Protein AF-A0A151UH84-F1 (afdb_monomer_lite)

Sequence (130 aa):
QWLARFNPGPVIYCAFGSECRMVQDQFKELLLGLELTGFPEGFKERSITHCGASSLLEAFVSKCQIVMLPNILDQIFNAMMISSSFKAGVEGEKGEEDGLFTKESVCKAVKAVMDDESEIGREITENHLN

Radius of gyration: 13.98 Å; chains: 1; bounding box: 39×34×35 Å

Organism: Cajanus cajan (NCBI:txid3821)

pLDDT: mean 82.99, std 8.93, range [50.78, 96.12]

Secondary structure (DSSP, 8-state):
--GGGSPS---EEEE-TTT----HHHHHHHHHHHHHT---S----EEEE---HHHHHHHHHTT-EEEE---SHHHHHHHHIIIIIS--EEEPPB-TTT--B-HHHHHHHHHHHH-TT-HHHHHHHHHTT-

InterPro domains:
  IPR002213 UDP-glucuronosyl/UDP-glucosyltransferase [PF00201] (48-118)
  IPR050481 UDP-glycosyltransferase, plant-type [PTHR48049] (48-127)

Foldseek 3Di:
DVVVVDDDFEDEAEDEDPPDDDDPVLVVQLVLLVVVLVRDGDDFYAYEYLQDPVSVVVCLVRLHQYEHLHDDDVSVVSVCCCCPVLLQYHYQDADPPPRGGGSVSSNVRVVLLRDPPRPSVVSNSVSSVD

Structure (mmCIF, N/CA/C/O backbone):
data_AF-A0A151UH84-F1
#
_entry.id   AF-A0A151UH84-F1
#
loop_
_atom_site.group_PDB
_atom_site.id
_atom_site.type_symbol
_atom_site.label_atom_id
_atom_site.label_alt_id
_atom_site.label_comp_id
_atom_site.label_asym_id
_atom_site.label_entity_id
_atom_site.label_seq_id
_atom_site.pdbx_PDB_ins_code
_atom_site.Cartn_x
_atom_site.Cartn_y
_atom_site.Cartn_z
_atom_site.occupancy
_atom_site.B_iso_or_equiv
_atom_site.auth_seq_id
_atom_site.auth_comp_id
_atom_site.auth_asym_id
_atom_site.auth_atom_id
_atom_site.pdbx_PDB_model_num
ATOM 1 N N . GLN A 1 1 ? -20.614 -13.925 -9.098 1.00 62.66 1 GLN A N 1
ATOM 2 C CA . GLN A 1 1 ? -20.661 -14.376 -7.687 1.00 62.66 1 GLN A CA 1
ATOM 3 C C . GLN A 1 1 ? -19.524 -15.371 -7.410 1.00 62.66 1 GLN A C 1
ATOM 5 O O . GLN A 1 1 ? -19.752 -16.575 -7.401 1.00 62.66 1 GLN A O 1
ATOM 10 N N . TRP A 1 2 ? -18.289 -14.875 -7.245 1.00 85.81 2 TRP A N 1
ATOM 11 C CA . TRP A 1 2 ? -17.126 -15.692 -6.844 1.00 85.81 2 TRP A CA 1
ATOM 12 C C . TRP A 1 2 ? -16.759 -15.435 -5.378 1.00 85.81 2 TRP A C 1
ATOM 14 O O . TRP A 1 2 ? -16.747 -16.376 -4.593 1.00 85.81 2 TRP A O 1
ATOM 24 N N . LEU A 1 3 ? -16.617 -14.159 -4.991 1.00 77.38 3 LEU A N 1
ATOM 25 C CA . LEU A 1 3 ? -16.364 -13.740 -3.602 1.00 77.38 3 LEU A CA 1
ATOM 26 C C . LEU A 1 3 ? -17.421 -14.253 -2.612 1.00 77.38 3 LEU A C 1
ATOM 28 O O . LEU A 1 3 ? -17.084 -14.664 -1.512 1.00 77.38 3 LEU A O 1
ATOM 32 N N . ALA A 1 4 ? -18.687 -14.328 -3.033 1.00 83.62 4 ALA A N 1
ATOM 33 C CA . ALA A 1 4 ? -19.797 -14.808 -2.203 1.00 83.62 4 ALA A CA 1
ATOM 34 C C . ALA A 1 4 ? -19.693 -16.290 -1.770 1.00 83.62 4 ALA A C 1
ATOM 36 O O . ALA A 1 4 ? -20.560 -16.771 -1.049 1.00 83.62 4 ALA A O 1
ATOM 37 N N . ARG A 1 5 ? -18.685 -17.036 -2.247 1.00 87.75 5 ARG A N 1
ATOM 38 C CA . ARG A 1 5 ? -18.452 -18.445 -1.884 1.00 87.75 5 ARG A CA 1
ATOM 39 C C . ARG A 1 5 ? -17.570 -18.615 -0.646 1.00 87.75 5 ARG A C 1
ATOM 41 O O . ARG A 1 5 ? -17.447 -19.734 -0.159 1.00 87.75 5 ARG A O 1
ATOM 48 N N . PHE A 1 6 ? -16.932 -17.546 -0.184 1.00 80.50 6 PHE A N 1
ATOM 49 C CA . PHE A 1 6 ? -16.040 -17.571 0.968 1.00 80.50 6 PHE A CA 1
ATOM 50 C C . PHE A 1 6 ? -16.774 -17.077 2.214 1.00 80.50 6 PHE A C 1
ATOM 52 O O . PHE A 1 6 ? 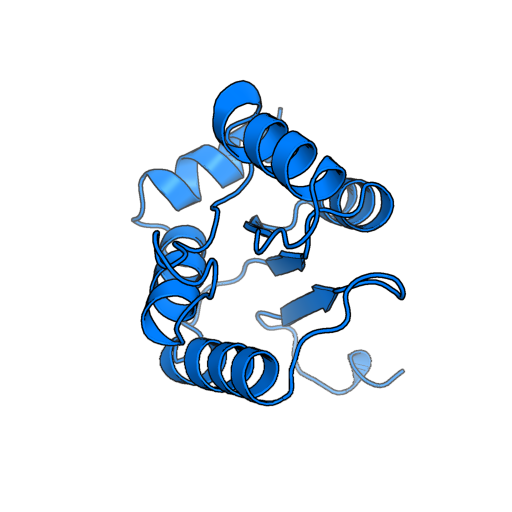-17.691 -16.259 2.121 1.00 80.50 6 PHE A O 1
ATOM 59 N N . ASN A 1 7 ? -16.368 -17.577 3.383 1.00 78.00 7 ASN A N 1
ATOM 60 C CA . ASN A 1 7 ? -16.845 -17.030 4.649 1.00 78.00 7 ASN A CA 1
ATOM 61 C C . ASN A 1 7 ? -16.436 -15.551 4.755 1.00 78.00 7 ASN A C 1
ATOM 63 O O . ASN A 1 7 ? -15.361 -15.196 4.261 1.00 78.00 7 ASN A O 1
ATOM 67 N N . PRO A 1 8 ? -17.246 -14.699 5.410 1.00 73.56 8 PRO A N 1
ATOM 68 C CA . PRO A 1 8 ? -16.834 -13.341 5.735 1.00 73.56 8 PRO A CA 1
ATOM 69 C C . PRO A 1 8 ? -15.467 -13.354 6.427 1.00 73.56 8 PRO A C 1
ATOM 71 O O . PRO A 1 8 ? -15.277 -14.046 7.427 1.00 73.56 8 PRO A O 1
ATOM 74 N N . GLY A 1 9 ? -14.516 -12.616 5.870 1.00 70.12 9 GLY A N 1
ATOM 75 C CA . GLY A 1 9 ? -13.126 -12.585 6.308 1.00 70.12 9 GLY A CA 1
ATOM 76 C C . GLY A 1 9 ? -12.377 -11.440 5.627 1.00 70.12 9 GLY A C 1
ATOM 77 O O . GLY A 1 9 ? -12.947 -10.780 4.753 1.00 70.12 9 GLY A O 1
ATOM 78 N N . PRO A 1 10 ? -11.122 -11.169 6.019 1.00 73.00 10 PRO A N 1
ATOM 79 C CA . PRO A 1 10 ? -10.346 -10.092 5.423 1.00 73.00 10 PRO A CA 1
ATOM 80 C C . PRO A 1 10 ? -10.130 -10.355 3.927 1.00 73.00 10 PRO A C 1
ATOM 82 O O . PRO A 1 10 ? -9.607 -11.396 3.533 1.00 73.00 10 PRO A O 1
ATOM 85 N N . VAL A 1 11 ? -10.521 -9.390 3.095 1.00 78.00 11 VAL A N 1
ATOM 86 C CA . VAL A 1 11 ? -10.276 -9.401 1.650 1.00 78.00 11 VAL A CA 1
ATOM 87 C C . VAL A 1 11 ? -9.297 -8.284 1.321 1.00 78.00 11 VAL A C 1
ATOM 89 O O . VAL A 1 11 ? -9.460 -7.147 1.771 1.00 78.00 11 VAL A O 1
ATOM 92 N N . ILE A 1 12 ? -8.286 -8.615 0.520 1.00 81.69 12 ILE A N 1
ATOM 93 C CA . ILE A 1 12 ? -7.414 -7.627 -0.107 1.00 81.69 12 ILE A CA 1
ATOM 94 C C . ILE A 1 12 ? -7.845 -7.475 -1.561 1.00 81.69 12 ILE A C 1
ATOM 96 O O . ILE A 1 12 ? -7.764 -8.416 -2.352 1.00 81.69 12 ILE A O 1
ATOM 100 N N . TYR A 1 13 ? -8.317 -6.283 -1.901 1.00 84.19 13 TYR A N 1
ATOM 101 C CA . TYR A 1 13 ? -8.596 -5.881 -3.267 1.00 84.19 13 TYR A CA 1
ATOM 102 C C . TYR A 1 13 ? -7.339 -5.262 -3.880 1.00 84.19 13 TYR A C 1
ATOM 104 O O . TYR A 1 13 ? -6.786 -4.316 -3.330 1.00 84.19 13 TYR A O 1
ATOM 112 N N . CYS A 1 14 ? -6.887 -5.788 -5.017 1.00 84.56 14 CYS A N 1
ATOM 113 C CA . CYS A 1 14 ? -5.712 -5.290 -5.731 1.00 84.56 14 CYS A CA 1
ATOM 114 C C . CYS A 1 14 ? -6.133 -4.716 -7.088 1.00 84.56 14 CYS A C 1
ATOM 116 O O . CYS A 1 14 ? -6.598 -5.467 -7.947 1.00 84.56 14 CYS A O 1
ATOM 118 N N . ALA A 1 15 ? -5.933 -3.414 -7.306 1.00 83.25 15 ALA A N 1
ATOM 119 C CA . ALA A 1 15 ? -6.306 -2.738 -8.549 1.00 83.25 15 ALA A CA 1
ATOM 120 C C . ALA A 1 15 ? -5.165 -1.873 -9.102 1.00 83.25 15 ALA A C 1
ATOM 122 O O . ALA A 1 15 ? -4.825 -0.814 -8.574 1.00 83.25 15 ALA A O 1
ATOM 123 N N . PHE A 1 16 ? -4.601 -2.305 -10.231 1.00 81.50 16 PHE A N 1
ATOM 124 C CA . PHE A 1 16 ? -3.488 -1.622 -10.905 1.00 81.50 16 PHE A CA 1
ATOM 125 C C . PHE A 1 16 ? -3.902 -0.898 -12.200 1.00 81.50 16 PHE A C 1
ATOM 127 O O . PHE A 1 16 ? -3.075 -0.289 -12.865 1.00 81.50 16 PHE A O 1
ATOM 134 N N . GLY A 1 17 ? -5.199 -0.887 -12.529 1.00 79.50 17 GLY A N 1
ATOM 135 C CA . GLY A 1 17 ? -5.714 -0.202 -13.717 1.00 79.50 17 GLY A CA 1
ATOM 136 C C . GLY A 1 17 ? -5.178 -0.782 -15.033 1.00 79.50 17 GLY A C 1
ATOM 137 O O . GLY A 1 17 ? -4.441 -1.765 -15.056 1.00 79.50 17 GLY A O 1
ATOM 138 N N . SER A 1 18 ? -5.572 -0.186 -16.158 1.00 76.81 18 SER A N 1
ATOM 139 C CA . SER A 1 18 ? -5.097 -0.588 -17.492 1.00 76.81 18 SER A CA 1
ATOM 140 C C . SER A 1 18 ? -3.770 0.063 -17.892 1.00 76.81 18 SER A C 1
ATOM 142 O O . SER A 1 18 ? -3.113 -0.402 -18.822 1.00 76.81 18 SER A O 1
ATOM 144 N N . GLU A 1 19 ? -3.393 1.151 -17.219 1.00 69.00 19 GLU A N 1
ATOM 145 C CA . GLU A 1 19 ? -2.239 1.988 -17.569 1.00 69.00 19 GLU A CA 1
ATOM 146 C C . GLU A 1 19 ? -0.958 1.555 -16.844 1.00 69.00 19 GLU A C 1
ATOM 148 O O . GLU A 1 19 ? 0.144 1.760 -17.355 1.00 69.00 19 GLU A O 1
ATOM 153 N N . CYS A 1 20 ? -1.073 0.883 -15.693 1.00 67.31 20 CYS A N 1
ATOM 154 C CA . CYS A 1 20 ? 0.083 0.330 -15.000 1.00 67.31 20 CYS A CA 1
ATOM 155 C C . CYS A 1 20 ? 0.471 -1.024 -15.604 1.00 67.31 20 CYS A C 1
ATOM 157 O O . CYS A 1 20 ? -0.113 -2.065 -15.296 1.00 67.31 20 CYS A O 1
ATOM 159 N N . ARG A 1 21 ? 1.517 -1.040 -16.434 1.00 68.19 21 ARG A N 1
ATOM 160 C CA . ARG A 1 21 ? 2.186 -2.290 -16.814 1.00 68.19 21 ARG A CA 1
ATOM 161 C C . ARG A 1 21 ? 3.198 -2.674 -15.747 1.00 68.19 21 ARG A C 1
ATOM 163 O O . ARG A 1 21 ? 4.341 -2.230 -15.776 1.00 68.19 21 ARG A O 1
ATOM 170 N N . MET A 1 22 ? 2.767 -3.517 -14.817 1.00 77.31 22 MET A N 1
ATOM 171 C CA . MET A 1 22 ? 3.678 -4.158 -13.877 1.00 77.31 22 MET A CA 1
ATOM 172 C C . MET A 1 22 ? 4.536 -5.182 -14.634 1.00 77.31 22 MET A C 1
ATOM 174 O O . MET A 1 22 ? 4.003 -6.066 -15.309 1.00 77.31 22 MET A O 1
ATOM 178 N N . VAL A 1 23 ? 5.862 -5.056 -14.554 1.00 82.31 23 VAL A N 1
ATOM 179 C CA . VAL A 1 23 ? 6.773 -6.084 -15.082 1.00 82.31 23 VAL A CA 1
ATOM 180 C C . VAL A 1 23 ? 6.611 -7.377 -14.273 1.00 82.31 23 VAL A C 1
ATOM 182 O O . VAL A 1 23 ? 6.256 -7.321 -13.095 1.00 82.31 23 VAL A O 1
ATOM 185 N N . GLN A 1 24 ? 6.841 -8.544 -14.890 1.00 84.25 24 GLN A N 1
ATOM 186 C CA . GLN A 1 24 ? 6.564 -9.847 -14.255 1.00 84.25 24 GLN A CA 1
ATOM 187 C C . GLN A 1 24 ? 7.231 -9.997 -12.882 1.00 84.25 24 GLN A C 1
ATOM 189 O O . GLN A 1 24 ? 6.609 -10.521 -11.959 1.00 84.25 24 GLN A O 1
ATOM 194 N N . ASP A 1 25 ? 8.450 -9.481 -12.732 1.00 88.88 25 ASP A N 1
ATOM 195 C CA . ASP A 1 25 ? 9.182 -9.536 -11.468 1.00 88.88 25 ASP A CA 1
ATOM 196 C C . ASP A 1 25 ? 8.498 -8.711 -10.371 1.00 88.88 25 ASP A C 1
ATOM 198 O O . ASP A 1 25 ? 8.340 -9.192 -9.256 1.00 88.88 25 ASP A O 1
ATOM 202 N N . GLN A 1 26 ? 7.972 -7.526 -10.686 1.00 90.25 26 GLN A N 1
ATOM 203 C CA . GLN A 1 26 ? 7.217 -6.713 -9.724 1.00 90.25 26 GLN A CA 1
ATOM 204 C C . GLN A 1 26 ? 5.884 -7.355 -9.339 1.00 90.25 26 GLN A C 1
ATOM 206 O O . GLN A 1 26 ? 5.492 -7.328 -8.175 1.00 90.25 26 GLN A O 1
ATOM 211 N N . PHE A 1 27 ? 5.205 -8.007 -10.286 1.00 90.50 27 PHE A N 1
ATOM 212 C CA . PHE A 1 27 ? 4.008 -8.776 -9.951 1.00 90.50 27 PHE A CA 1
ATOM 213 C C . PHE A 1 27 ? 4.334 -9.936 -8.999 1.00 90.50 27 PHE A C 1
ATOM 215 O O . PHE A 1 27 ? 3.588 -10.200 -8.056 1.00 90.50 27 PHE A O 1
ATOM 222 N N . LYS A 1 28 ? 5.475 -10.601 -9.200 1.00 93.56 28 LYS A N 1
ATOM 223 C CA . LYS A 1 28 ? 5.950 -11.662 -8.311 1.00 93.56 28 LYS A CA 1
ATOM 224 C C . LYS A 1 28 ? 6.288 -11.133 -6.916 1.00 93.56 28 LYS A C 1
ATOM 226 O O . LYS A 1 28 ? 5.875 -11.749 -5.938 1.00 93.56 28 LYS A O 1
ATOM 231 N N . GLU A 1 29 ? 6.981 -10.001 -6.815 1.00 94.75 29 GLU A N 1
ATOM 232 C CA . GLU A 1 29 ? 7.277 -9.354 -5.530 1.00 94.75 29 GLU A CA 1
ATOM 233 C C . GLU A 1 29 ? 5.995 -8.967 -4.781 1.00 94.75 29 GLU A C 1
ATOM 235 O O . GLU A 1 29 ? 5.895 -9.197 -3.578 1.00 94.75 29 GLU A O 1
ATOM 240 N N . LEU A 1 30 ? 4.968 -8.479 -5.488 1.00 91.38 30 LEU A N 1
ATOM 241 C CA . LEU A 1 30 ? 3.660 -8.189 -4.896 1.00 91.38 30 LEU A CA 1
ATOM 242 C C . LEU A 1 30 ? 3.020 -9.452 -4.303 1.00 91.38 30 LEU A C 1
ATOM 244 O O . LEU A 1 30 ? 2.589 -9.440 -3.151 1.00 91.38 30 LEU A O 1
ATOM 248 N N . LEU A 1 31 ? 2.966 -10.542 -5.074 1.00 91.75 31 LEU A N 1
ATOM 249 C CA . LEU A 1 31 ? 2.369 -11.801 -4.618 1.00 91.75 31 LEU A CA 1
ATOM 250 C C . LEU A 1 31 ? 3.122 -12.398 -3.426 1.00 91.75 31 LEU A C 1
ATOM 252 O O . LEU A 1 31 ? 2.496 -12.799 -2.448 1.00 91.75 31 LEU A O 1
ATOM 256 N N . LEU A 1 32 ? 4.455 -12.416 -3.487 1.00 94.38 32 LEU A N 1
ATOM 257 C CA . LEU A 1 32 ? 5.286 -12.889 -2.383 1.00 94.38 32 LEU A CA 1
ATOM 258 C C . LEU A 1 32 ? 5.122 -12.001 -1.149 1.00 94.38 32 LEU A C 1
ATOM 260 O O . LEU A 1 32 ? 5.061 -12.508 -0.035 1.00 94.38 32 LEU A O 1
ATOM 264 N N . GLY A 1 33 ? 5.021 -10.684 -1.328 1.00 92.88 33 GLY A N 1
ATOM 265 C CA . GLY A 1 33 ? 4.811 -9.753 -0.227 1.00 92.88 33 GLY A CA 1
ATOM 266 C C . GLY A 1 33 ? 3.483 -10.000 0.473 1.00 92.88 33 GLY A C 1
ATOM 267 O O . GLY A 1 33 ? 3.444 -10.066 1.697 1.00 92.88 33 GLY A O 1
ATOM 268 N N . LEU A 1 34 ? 2.419 -10.229 -0.301 1.00 89.94 34 LEU A N 1
ATOM 269 C CA . LEU A 1 34 ? 1.112 -10.630 0.214 1.00 89.94 34 LEU A CA 1
ATOM 270 C C . LEU A 1 34 ? 1.174 -11.958 0.975 1.00 89.94 34 LEU A C 1
ATOM 272 O O . LEU A 1 34 ? 0.668 -12.037 2.090 1.00 89.94 34 LEU A O 1
ATOM 276 N N . GLU A 1 35 ? 1.830 -12.979 0.427 1.00 90.12 35 GLU A N 1
ATOM 277 C CA . GLU A 1 35 ? 1.999 -14.276 1.095 1.00 90.12 35 GLU A CA 1
ATOM 278 C C . GLU A 1 35 ? 2.756 -14.143 2.429 1.00 90.12 35 GLU A C 1
ATOM 280 O O . GLU A 1 35 ? 2.331 -14.686 3.450 1.00 90.12 35 GLU A O 1
ATOM 285 N N . LEU A 1 36 ? 3.821 -13.334 2.460 1.00 91.25 36 LEU A N 1
ATOM 286 C CA . LEU A 1 36 ? 4.617 -13.055 3.662 1.00 91.25 36 LEU A CA 1
ATOM 287 C C . LEU A 1 36 ? 3.845 -12.314 4.761 1.00 91.25 36 LEU A C 1
ATOM 289 O O . LEU A 1 36 ? 4.290 -12.289 5.916 1.00 91.25 36 LEU A O 1
ATOM 293 N N . THR A 1 37 ? 2.707 -11.694 4.437 1.00 86.56 37 THR A N 1
ATOM 294 C CA . THR A 1 37 ? 1.881 -11.039 5.459 1.00 86.56 37 THR A CA 1
ATOM 295 C C . THR A 1 37 ? 1.256 -12.049 6.410 1.00 86.56 37 THR A C 1
ATOM 297 O O . THR A 1 37 ? 0.985 -11.699 7.557 1.00 86.56 37 THR A O 1
ATOM 300 N N . GLY A 1 38 ? 1.051 -13.291 5.953 1.00 80.50 38 GLY A N 1
ATOM 301 C CA . GLY A 1 38 ? 0.380 -14.346 6.710 1.00 80.50 38 GLY A CA 1
ATOM 302 C C . GLY A 1 38 ? -1.103 -14.078 6.985 1.00 80.50 38 GLY A C 1
ATOM 303 O O . GLY A 1 38 ? -1.727 -14.910 7.629 1.00 80.50 38 GLY A O 1
ATOM 304 N N . PHE A 1 39 ? -1.646 -12.949 6.502 1.00 70.12 39 PHE A N 1
ATOM 305 C CA . PHE A 1 39 ? -3.018 -12.469 6.692 1.00 70.12 39 PHE A CA 1
ATOM 306 C C . PHE A 1 39 ? -3.531 -12.618 8.143 1.00 70.12 39 PHE A C 1
ATOM 308 O O . PHE A 1 39 ? -4.247 -13.574 8.435 1.00 70.12 39 PHE A O 1
ATOM 315 N N . PRO A 1 40 ? -3.191 -11.694 9.066 1.00 59.12 40 PRO A N 1
ATOM 316 C CA . PRO A 1 40 ? -3.644 -11.760 10.454 1.00 59.12 40 PRO A CA 1
ATOM 317 C C . PRO A 1 40 ? -5.170 -11.866 10.592 1.00 59.12 40 PRO A C 1
ATOM 319 O O . PRO A 1 40 ? -5.936 -11.258 9.837 1.00 59.12 40 PRO A O 1
ATOM 322 N N . GLU A 1 41 ? -5.599 -12.623 11.603 1.00 54.75 41 GLU A N 1
ATOM 323 C CA . GLU A 1 41 ? -6.994 -12.717 12.025 1.00 54.75 41 GLU A CA 1
ATOM 324 C C . GLU A 1 41 ? -7.420 -11.375 12.643 1.00 54.75 41 GLU A C 1
ATOM 326 O O . GLU A 1 41 ? -7.051 -11.040 13.763 1.00 54.75 41 GLU A O 1
ATOM 331 N N . GLY A 1 42 ? -8.148 -10.564 11.876 1.00 57.44 42 GLY A N 1
ATOM 332 C CA . GLY A 1 42 ? -8.529 -9.210 12.280 1.00 57.44 42 GLY A CA 1
ATOM 333 C C . GLY A 1 42 ? -9.171 -8.458 11.117 1.00 57.44 42 GLY A C 1
ATOM 334 O O . GLY A 1 42 ? -8.590 -8.298 10.037 1.00 57.44 42 GLY A O 1
ATOM 335 N N . PHE A 1 43 ? -10.430 -8.075 11.297 1.00 52.97 43 PHE A N 1
ATOM 336 C CA . PHE A 1 43 ? -11.337 -7.693 10.219 1.00 52.97 43 PHE A CA 1
ATOM 337 C C . PHE A 1 43 ? -11.131 -6.234 9.780 1.00 52.97 43 PHE A C 1
ATOM 339 O O . PHE A 1 43 ? -11.611 -5.336 10.461 1.00 52.97 43 PHE A O 1
ATOM 346 N N . LYS A 1 44 ? -10.493 -5.997 8.621 1.00 64.06 44 LYS A N 1
ATOM 347 C CA . LYS A 1 44 ? -10.612 -4.750 7.828 1.00 64.06 44 LYS A CA 1
ATOM 348 C C . LYS A 1 44 ? -10.466 -5.055 6.331 1.00 64.06 44 LYS A C 1
ATOM 350 O O . LYS A 1 44 ? -9.584 -5.818 5.933 1.00 64.06 44 LYS A O 1
ATOM 355 N N . GLU A 1 45 ? -11.331 -4.482 5.501 1.00 68.88 45 GLU A N 1
ATOM 356 C CA . GLU A 1 45 ? -11.185 -4.535 4.042 1.00 68.88 45 GLU A CA 1
ATOM 357 C C . GLU A 1 45 ? -10.016 -3.647 3.606 1.00 68.88 45 GLU A C 1
ATOM 359 O O . GLU A 1 45 ? -9.774 -2.580 4.183 1.00 68.88 45 GLU A O 1
ATOM 364 N N . ARG A 1 46 ? -9.240 -4.118 2.626 1.00 75.06 46 ARG A N 1
ATOM 365 C CA . ARG A 1 46 ? -7.982 -3.481 2.221 1.00 75.06 46 ARG A CA 1
ATOM 366 C C . ARG A 1 46 ? -7.939 -3.285 0.724 1.00 75.06 46 ARG A C 1
ATOM 368 O O . ARG A 1 46 ? -8.340 -4.167 -0.032 1.00 75.06 46 ARG A O 1
ATOM 375 N N . SER A 1 47 ? -7.406 -2.143 0.317 1.00 81.44 47 SER A N 1
ATOM 376 C CA . SER A 1 47 ? -7.180 -1.806 -1.081 1.00 81.44 47 SER A CA 1
ATOM 377 C C . SER A 1 47 ? -5.689 -1.606 -1.310 1.00 81.44 47 SER A C 1
ATOM 379 O O . SER A 1 47 ? -5.090 -0.705 -0.729 1.00 81.44 47 SER A O 1
ATOM 381 N N . ILE A 1 48 ? -5.088 -2.451 -2.145 1.00 86.94 48 ILE A N 1
ATOM 382 C CA . ILE A 1 48 ? -3.758 -2.223 -2.706 1.00 86.94 48 ILE A CA 1
ATOM 383 C C . ILE A 1 48 ? -3.954 -1.622 -4.090 1.00 86.94 48 ILE A C 1
ATOM 385 O O . ILE A 1 48 ? -4.528 -2.246 -4.987 1.00 86.94 48 ILE A O 1
ATOM 389 N N . THR A 1 49 ? -3.484 -0.396 -4.264 1.00 84.75 49 THR A N 1
ATOM 390 C CA . THR A 1 49 ? -3.729 0.383 -5.473 1.00 84.75 49 THR A CA 1
ATOM 391 C C . THR A 1 49 ? -2.461 1.052 -5.971 1.00 84.75 49 THR A C 1
ATOM 393 O O . THR A 1 49 ? -1.567 1.412 -5.211 1.00 84.75 49 THR A O 1
ATOM 396 N N . HIS A 1 50 ? -2.419 1.273 -7.276 1.00 83.19 50 HIS A N 1
ATOM 397 C CA . HIS A 1 50 ? -1.449 2.149 -7.921 1.00 83.19 50 HIS A CA 1
ATOM 398 C C . HIS A 1 50 ? -1.778 3.640 -7.758 1.00 83.19 50 HIS A C 1
ATOM 400 O O . HIS A 1 50 ? -1.161 4.457 -8.420 1.00 83.19 50 HIS A O 1
ATOM 406 N N . CYS A 1 51 ? -2.780 4.012 -6.958 1.00 83.94 51 CYS A N 1
ATOM 407 C CA . CYS A 1 51 ? -3.235 5.397 -6.774 1.00 83.94 51 CYS A CA 1
ATOM 408 C C . CYS A 1 51 ? -3.930 6.028 -7.990 1.00 83.94 51 CYS A C 1
ATOM 410 O O . CYS A 1 51 ? -3.914 7.249 -8.155 1.00 83.94 51 CYS A O 1
ATOM 412 N N . GLY A 1 52 ? -4.588 5.225 -8.827 1.00 82.69 52 GLY A N 1
ATOM 413 C CA . GLY A 1 52 ? -5.529 5.750 -9.816 1.00 82.69 52 GLY A CA 1
ATOM 414 C C . GLY A 1 52 ? -6.721 6.416 -9.128 1.00 82.69 52 GLY A C 1
ATOM 415 O O . GLY A 1 52 ? -7.254 5.881 -8.153 1.0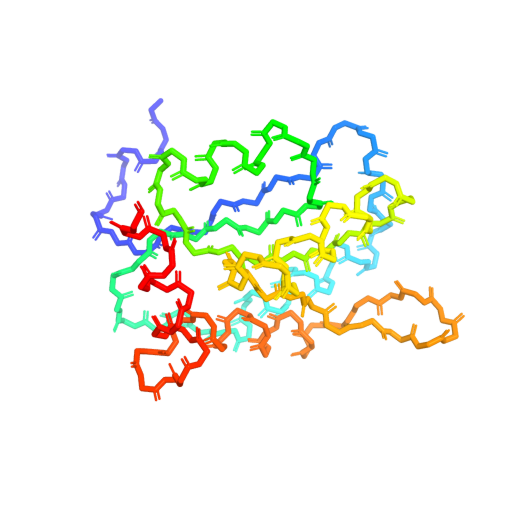0 82.69 52 GLY A O 1
ATOM 416 N N . ALA A 1 53 ? -7.162 7.568 -9.639 1.00 83.25 53 ALA A N 1
ATOM 417 C CA . ALA A 1 53 ? -8.203 8.382 -9.003 1.00 83.25 53 ALA A CA 1
ATOM 418 C C . ALA A 1 53 ? -9.507 7.604 -8.738 1.00 83.25 53 ALA A C 1
ATOM 420 O O . ALA A 1 53 ? -10.090 7.726 -7.661 1.00 83.25 53 ALA A O 1
ATOM 421 N N . SER A 1 54 ? -9.938 6.752 -9.678 1.00 85.25 54 SER A N 1
ATOM 422 C CA . SER A 1 54 ? -11.124 5.901 -9.502 1.00 85.25 54 SER A CA 1
ATOM 423 C C . SER A 1 54 ? -10.950 4.894 -8.366 1.00 85.25 54 SER A C 1
ATOM 425 O O . SER A 1 54 ? -11.824 4.779 -7.515 1.00 85.25 54 SER A O 1
ATOM 427 N N . SER A 1 55 ? -9.805 4.211 -8.307 1.00 85.44 55 SER A N 1
ATOM 428 C CA . SER A 1 55 ? -9.522 3.231 -7.254 1.00 85.44 55 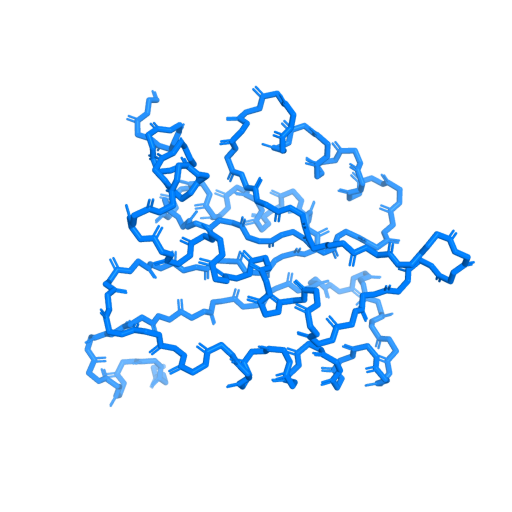SER A CA 1
ATOM 429 C C . SER A 1 55 ? -9.394 3.877 -5.875 1.00 85.44 55 SER A C 1
ATOM 431 O O . SER A 1 55 ? -9.796 3.273 -4.886 1.00 85.44 55 SER A O 1
ATOM 433 N N . LEU A 1 56 ? -8.862 5.102 -5.797 1.00 85.50 56 LEU A N 1
ATOM 434 C CA . LEU A 1 56 ? -8.842 5.869 -4.551 1.00 85.50 56 LEU A CA 1
ATOM 435 C C . LEU A 1 56 ? -10.258 6.235 -4.105 1.00 85.50 56 LEU A C 1
ATOM 437 O O . LEU A 1 56 ? -10.607 5.985 -2.957 1.00 85.50 56 LEU A O 1
ATOM 441 N N . LEU A 1 57 ? -11.095 6.754 -5.009 1.00 84.50 57 LEU A N 1
ATOM 442 C CA . LEU A 1 57 ? -12.487 7.080 -4.694 1.00 84.50 57 LEU A CA 1
ATOM 443 C C . LEU A 1 57 ? -13.263 5.850 -4.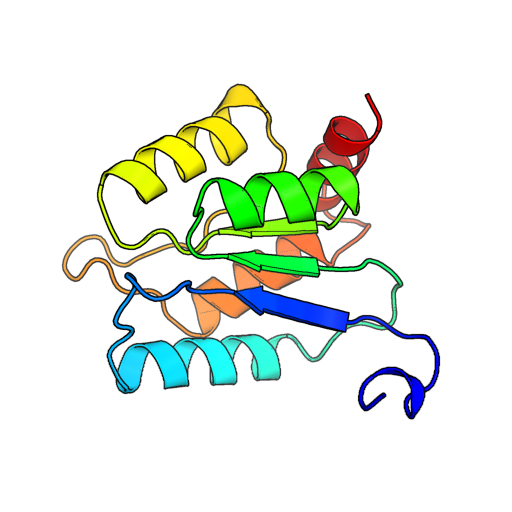195 1.00 84.50 57 LEU A C 1
ATOM 445 O O . LEU A 1 57 ? -13.958 5.932 -3.186 1.00 84.50 57 LEU A O 1
ATOM 449 N N . GLU A 1 58 ? -13.118 4.707 -4.866 1.00 83.81 58 GLU A N 1
ATOM 450 C CA . GLU A 1 58 ? -13.726 3.439 -4.442 1.00 83.81 58 GLU A CA 1
ATOM 451 C C . GLU A 1 58 ? -13.248 3.008 -3.051 1.00 83.81 58 GLU A C 1
ATOM 453 O O . GLU A 1 58 ? -14.062 2.591 -2.220 1.00 83.81 58 GLU A O 1
ATOM 458 N N . ALA A 1 59 ? -11.945 3.135 -2.782 1.00 84.56 59 ALA A N 1
ATOM 459 C CA . ALA A 1 59 ? -11.366 2.795 -1.490 1.00 84.56 59 ALA A CA 1
ATOM 460 C C . ALA A 1 59 ? -11.916 3.685 -0.364 1.00 84.56 59 ALA A C 1
ATOM 462 O O . ALA A 1 59 ? -12.302 3.158 0.678 1.00 84.56 59 ALA A O 1
ATOM 463 N N . PHE A 1 60 ? -12.049 4.996 -0.596 1.00 81.88 60 PHE A N 1
ATOM 464 C CA . PHE A 1 60 ? -12.648 5.923 0.371 1.00 81.88 60 PHE A CA 1
ATOM 465 C C . PHE A 1 60 ? -14.118 5.620 0.642 1.00 81.88 60 PHE A C 1
ATOM 467 O O . PHE A 1 60 ? -14.526 5.528 1.799 1.00 81.88 60 PHE A O 1
ATOM 474 N N . VAL A 1 61 ? -14.921 5.432 -0.411 1.00 83.25 61 VAL A N 1
ATOM 475 C CA . VAL A 1 61 ? -16.356 5.127 -0.273 1.00 83.25 61 VAL A CA 1
ATOM 476 C C . VAL A 1 61 ? -16.570 3.823 0.497 1.00 83.25 61 VAL A C 1
ATOM 478 O O . VAL A 1 61 ? -17.496 3.726 1.302 1.00 83.25 61 VAL A O 1
ATOM 481 N N . SER A 1 62 ? -15.690 2.844 0.288 1.00 79.94 62 SER A N 1
ATOM 482 C CA . SER A 1 62 ? -15.741 1.542 0.962 1.00 79.94 62 SER A CA 1
ATOM 483 C C . SER A 1 62 ? -15.062 1.546 2.337 1.00 79.94 62 SER A C 1
ATOM 485 O O . SER A 1 62 ? -15.106 0.540 3.037 1.00 79.94 62 SER A O 1
ATOM 487 N N . LYS A 1 63 ? -14.449 2.669 2.748 1.00 80.38 63 LYS A N 1
ATOM 488 C CA . LYS A 1 63 ? -13.661 2.804 3.988 1.00 80.38 63 LYS A CA 1
ATOM 489 C C . LYS A 1 63 ? -12.552 1.752 4.107 1.00 80.38 63 LYS A C 1
ATOM 491 O O . LYS A 1 63 ? -12.223 1.289 5.202 1.00 80.38 63 LYS A O 1
ATOM 496 N N . CYS A 1 64 ? -11.991 1.362 2.966 1.00 82.19 64 CYS A N 1
ATOM 497 C CA . CYS A 1 64 ? -10.897 0.410 2.901 1.00 82.19 64 CYS A CA 1
ATOM 498 C C . CYS A 1 64 ? -9.626 1.053 3.430 1.00 82.19 64 CYS A C 1
ATOM 500 O O . CYS A 1 64 ? -9.312 2.197 3.117 1.00 82.19 64 CYS A O 1
ATOM 502 N N . GLN A 1 65 ? -8.833 0.274 4.150 1.00 84.38 65 GLN A N 1
ATOM 503 C CA . GLN A 1 65 ? -7.482 0.698 4.456 1.00 84.38 65 GLN A CA 1
ATOM 504 C C . GLN A 1 65 ? -6.604 0.617 3.195 1.00 84.38 65 GLN A C 1
ATOM 506 O O . GLN A 1 65 ? -6.638 -0.393 2.483 1.00 84.38 65 GLN A O 1
ATOM 511 N N . ILE A 1 66 ? -5.840 1.673 2.901 1.00 88.38 66 ILE A N 1
ATOM 512 C CA . ILE A 1 66 ? -5.202 1.858 1.589 1.00 88.38 66 ILE A CA 1
ATOM 513 C C . ILE A 1 66 ? -3.691 1.627 1.672 1.00 88.38 66 ILE A C 1
ATOM 515 O O . ILE A 1 66 ? -2.985 2.303 2.420 1.00 88.38 66 ILE A O 1
ATOM 519 N N . VAL A 1 67 ? -3.190 0.704 0.851 1.00 91.12 67 VAL A N 1
ATOM 520 C CA . VAL A 1 67 ? -1.764 0.545 0.548 1.00 91.12 67 VAL A CA 1
ATOM 521 C C . VAL A 1 67 ? -1.518 1.002 -0.885 1.00 91.12 67 VAL A C 1
ATOM 523 O O . VAL A 1 67 ? -2.227 0.620 -1.817 1.00 91.12 67 VAL A O 1
ATOM 526 N N . MET A 1 68 ? -0.504 1.834 -1.058 1.00 91.44 68 MET A N 1
ATOM 527 C CA . MET A 1 68 ? -0.225 2.559 -2.287 1.00 91.44 68 MET A CA 1
ATOM 528 C C . MET A 1 68 ? 1.099 2.102 -2.885 1.00 91.44 68 MET A C 1
ATOM 530 O O . MET A 1 68 ? 2.124 2.100 -2.212 1.00 91.44 68 MET A O 1
ATOM 534 N N . LEU A 1 69 ? 1.078 1.723 -4.160 1.00 90.56 69 LEU A N 1
ATOM 535 C CA . LEU A 1 69 ? 2.260 1.354 -4.941 1.00 90.56 69 LEU A CA 1
ATOM 536 C C . LEU A 1 69 ? 2.245 2.153 -6.260 1.00 90.56 69 LEU A C 1
ATOM 538 O O . LEU A 1 69 ? 2.010 1.572 -7.325 1.00 90.56 69 LEU A O 1
ATOM 542 N N . PRO A 1 70 ? 2.414 3.491 -6.207 1.00 86.00 70 PRO A N 1
ATOM 543 C CA . PRO A 1 70 ? 2.301 4.360 -7.379 1.00 86.00 70 PRO A CA 1
ATOM 544 C C . PRO A 1 70 ? 3.437 4.095 -8.369 1.00 86.00 70 PRO A C 1
ATOM 546 O O . PRO A 1 70 ? 4.577 3.889 -7.960 1.00 86.00 70 PRO A O 1
ATOM 549 N N . ASN A 1 71 ? 3.165 4.104 -9.673 1.00 78.75 71 ASN A N 1
ATOM 550 C CA . ASN A 1 71 ? 4.169 3.769 -10.691 1.00 78.75 71 ASN A CA 1
ATOM 551 C C . ASN A 1 71 ? 4.476 4.909 -11.672 1.00 78.75 71 ASN A C 1
ATOM 553 O O . ASN A 1 71 ? 5.604 5.024 -12.139 1.00 78.75 71 ASN A O 1
ATOM 557 N N . ILE A 1 72 ? 3.493 5.751 -11.989 1.00 77.81 72 ILE A N 1
ATOM 558 C CA . ILE A 1 72 ? 3.654 6.896 -12.902 1.00 77.81 72 ILE A CA 1
ATOM 559 C C . ILE A 1 72 ? 3.401 8.228 -12.183 1.00 77.81 72 ILE A C 1
ATOM 561 O O . ILE A 1 72 ? 2.909 8.263 -11.060 1.00 77.81 72 ILE A O 1
ATOM 565 N N . LEU A 1 73 ? 3.793 9.341 -12.808 1.00 75.69 73 LEU A N 1
ATOM 566 C CA . LEU A 1 73 ? 3.889 10.656 -12.158 1.00 75.69 73 LEU A CA 1
ATOM 567 C C . LEU A 1 73 ? 2.596 11.134 -11.477 1.00 75.69 73 LEU A C 1
ATOM 569 O O . LEU A 1 73 ? 2.641 11.579 -10.335 1.00 75.69 73 LEU A O 1
ATOM 573 N N . ASP A 1 74 ? 1.447 11.042 -12.141 1.00 79.75 74 ASP A N 1
ATOM 574 C CA . ASP A 1 74 ? 0.145 11.442 -11.586 1.00 79.75 74 ASP A CA 1
ATOM 575 C C . ASP A 1 74 ? -0.256 10.591 -10.370 1.00 79.75 74 ASP A C 1
ATOM 577 O O . ASP A 1 74 ? -0.764 11.108 -9.375 1.00 79.75 74 ASP A O 1
ATOM 581 N N . GLN A 1 75 ? 0.061 9.298 -10.403 1.00 84.50 75 GLN A N 1
ATOM 582 C CA . GLN A 1 75 ? -0.142 8.380 -9.286 1.00 84.50 75 GLN A CA 1
ATOM 583 C C . GLN A 1 75 ? 0.725 8.736 -8.079 1.00 84.50 75 GLN A C 1
ATOM 585 O O . GLN A 1 75 ? 0.263 8.615 -6.948 1.00 84.50 75 GLN A O 1
ATOM 590 N N . ILE A 1 76 ? 1.958 9.197 -8.306 1.00 83.81 76 ILE A N 1
ATOM 591 C CA . ILE A 1 76 ? 2.861 9.645 -7.237 1.00 83.81 76 ILE A CA 1
ATOM 592 C C . ILE A 1 76 ? 2.287 10.893 -6.557 1.00 83.81 76 ILE A C 1
ATOM 594 O O . ILE A 1 76 ? 2.267 10.968 -5.332 1.00 83.81 76 ILE A O 1
ATOM 598 N N . PHE A 1 77 ? 1.746 11.848 -7.321 1.00 85.69 77 PHE A N 1
ATOM 599 C CA . PHE A 1 77 ? 1.067 13.009 -6.734 1.00 85.69 77 PHE A CA 1
ATOM 600 C C . PHE A 1 77 ? -0.158 12.611 -5.910 1.00 85.69 77 PHE A C 1
ATOM 602 O O . PHE A 1 77 ? -0.346 13.127 -4.806 1.00 85.69 77 PHE A O 1
ATOM 609 N N . ASN A 1 78 ? -0.957 11.666 -6.409 1.00 87.31 78 ASN A N 1
ATOM 610 C CA . ASN A 1 78 ? -2.077 11.125 -5.649 1.00 87.31 78 ASN A CA 1
ATOM 611 C C . ASN A 1 78 ? -1.588 10.436 -4.367 1.00 87.31 78 ASN A C 1
ATOM 613 O O . ASN A 1 78 ? -2.115 10.713 -3.296 1.00 87.31 78 ASN A O 1
ATOM 617 N N . ALA A 1 79 ? -0.549 9.602 -4.445 1.00 86.50 79 ALA A N 1
ATOM 618 C CA . ALA A 1 79 ? 0.030 8.932 -3.283 1.00 86.50 79 ALA A CA 1
ATOM 619 C C . ALA A 1 79 ? 0.509 9.935 -2.228 1.00 86.50 79 ALA A C 1
ATOM 621 O O . ALA A 1 79 ? 0.144 9.799 -1.064 1.00 86.50 79 ALA A O 1
ATOM 622 N N . MET A 1 80 ? 1.228 10.986 -2.638 1.00 86.88 80 MET A N 1
ATOM 623 C CA . MET A 1 80 ? 1.662 12.062 -1.742 1.00 86.88 80 MET A CA 1
ATOM 624 C C . MET A 1 80 ? 0.482 12.769 -1.071 1.00 86.88 80 MET A C 1
ATOM 626 O O . MET A 1 80 ? 0.520 13.026 0.130 1.00 86.88 80 MET A O 1
ATOM 630 N N . MET A 1 81 ? -0.584 13.071 -1.816 1.00 86.81 81 MET A N 1
ATOM 631 C CA . MET A 1 81 ? -1.777 13.701 -1.248 1.00 86.81 81 MET A CA 1
ATOM 632 C C . MET A 1 81 ? -2.429 12.801 -0.187 1.00 86.81 81 MET A C 1
ATOM 634 O O . MET A 1 81 ? -2.777 13.264 0.900 1.00 86.81 81 MET A O 1
ATOM 638 N N . ILE A 1 82 ? -2.549 11.504 -0.470 1.00 88.75 82 ILE A N 1
ATOM 639 C CA . ILE A 1 82 ? -3.177 10.530 0.428 1.00 88.75 82 ILE A CA 1
ATOM 640 C C . ILE A 1 82 ? -2.315 10.248 1.662 1.00 88.75 82 ILE A C 1
ATOM 642 O O . ILE A 1 82 ? -2.849 10.206 2.769 1.00 88.75 82 ILE A O 1
ATOM 646 N N . SER A 1 83 ? -1.001 10.083 1.499 1.00 88.12 83 SER A N 1
ATOM 647 C CA . SER A 1 83 ? -0.084 9.770 2.600 1.00 88.12 83 SER A CA 1
ATOM 648 C C . SER A 1 83 ? 0.213 10.989 3.470 1.00 88.12 83 SER A C 1
ATOM 650 O O . SER A 1 83 ? 0.219 10.887 4.692 1.00 88.12 83 SER A O 1
ATOM 652 N N . SER A 1 84 ? 0.429 12.156 2.856 1.00 85.50 84 SER A N 1
ATOM 653 C CA . SER A 1 84 ? 0.950 13.336 3.555 1.00 85.50 84 SER A CA 1
ATOM 654 C C . SER A 1 84 ? -0.144 14.305 3.989 1.00 85.50 84 SER A C 1
ATOM 656 O O . SER A 1 84 ? -0.066 14.858 5.083 1.00 85.50 84 SER A O 1
ATOM 658 N N . SER A 1 85 ? -1.153 14.547 3.141 1.00 85.62 85 SER A N 1
ATOM 659 C CA . SER A 1 85 ? -2.225 15.510 3.445 1.00 85.62 85 SER A CA 1
ATOM 660 C C . SER A 1 85 ? -3.399 14.863 4.170 1.00 85.62 85 SER A C 1
ATOM 662 O O . SER A 1 85 ? -3.847 15.392 5.182 1.00 85.62 85 SER A O 1
ATOM 664 N N . PHE A 1 86 ? -3.887 13.725 3.669 1.00 85.00 86 PHE A N 1
ATOM 665 C CA . PHE A 1 86 ? -5.028 13.029 4.273 1.00 85.00 86 PHE A CA 1
ATOM 666 C C . PHE A 1 86 ? -4.631 12.003 5.328 1.00 85.00 86 PHE A C 1
ATOM 668 O O . PHE A 1 86 ? -5.474 11.629 6.137 1.00 85.00 86 PHE A O 1
ATOM 675 N N . LYS A 1 87 ? -3.372 11.541 5.309 1.00 89.12 87 LYS A N 1
ATOM 676 C CA . LYS A 1 87 ? -2.875 10.465 6.174 1.00 89.12 87 LYS A CA 1
ATOM 677 C C . LYS A 1 87 ? -3.838 9.274 6.207 1.00 89.12 87 LYS A C 1
ATOM 679 O O . LYS A 1 87 ? -4.212 8.756 7.257 1.00 89.12 87 LYS A O 1
ATOM 684 N N . ALA A 1 88 ? -4.287 8.900 5.014 1.00 88.81 88 ALA A N 1
ATOM 685 C CA . ALA A 1 88 ? -5.330 7.912 4.777 1.00 88.81 88 ALA A CA 1
ATOM 686 C C . ALA A 1 88 ? -4.789 6.696 4.003 1.00 88.81 88 ALA A C 1
ATOM 688 O O . ALA A 1 88 ? -5.542 5.914 3.437 1.00 88.81 88 ALA A O 1
ATOM 689 N N . GLY A 1 89 ? -3.472 6.511 3.956 1.00 89.31 89 GLY A N 1
ATOM 690 C CA . GLY A 1 89 ? -2.867 5.347 3.323 1.00 89.31 89 GLY A CA 1
ATOM 691 C C . GLY A 1 89 ? -1.369 5.265 3.568 1.00 89.31 89 GLY A C 1
ATOM 692 O O . GLY A 1 89 ? -0.728 6.271 3.871 1.00 89.31 89 GLY A O 1
ATOM 693 N N . VAL A 1 90 ? -0.815 4.066 3.395 1.00 91.56 90 VAL A N 1
ATOM 694 C CA . VAL A 1 90 ? 0.630 3.808 3.472 1.00 91.56 90 VAL A CA 1
ATOM 695 C C . VAL A 1 90 ? 1.172 3.542 2.081 1.00 91.56 90 VAL A C 1
ATOM 697 O O . VAL A 1 90 ? 0.617 2.740 1.334 1.00 91.56 90 VAL A O 1
ATOM 700 N N . GLU A 1 91 ? 2.278 4.189 1.740 1.00 91.56 91 GLU A N 1
ATOM 701 C CA . GLU A 1 91 ? 3.030 3.873 0.532 1.00 91.56 91 GLU A CA 1
ATOM 702 C C . GLU A 1 91 ? 4.014 2.728 0.795 1.00 91.56 91 GLU A C 1
ATOM 704 O O . GLU A 1 91 ? 4.691 2.696 1.823 1.00 91.56 91 GLU A O 1
ATOM 709 N N . GLY A 1 92 ? 4.084 1.770 -0.129 1.00 90.88 92 GLY A N 1
ATOM 710 C CA . GLY A 1 92 ? 5.148 0.773 -0.126 1.00 90.88 92 GLY A CA 1
ATOM 711 C C . GLY A 1 92 ? 6.474 1.416 -0.513 1.00 90.88 92 GLY A C 1
ATOM 712 O O . GLY A 1 92 ? 6.579 2.045 -1.562 1.00 90.88 92 GLY A O 1
ATOM 713 N N . GLU A 1 93 ? 7.491 1.227 0.323 1.00 90.94 93 GLU A N 1
ATOM 714 C CA . GLU A 1 93 ? 8.852 1.697 0.070 1.00 90.94 93 GLU A CA 1
ATOM 715 C C . GLU A 1 93 ? 9.389 1.141 -1.260 1.00 90.94 93 GLU A C 1
ATOM 717 O O . GLU A 1 93 ? 9.237 -0.047 -1.570 1.00 90.94 93 GLU A O 1
ATOM 722 N N . LYS A 1 94 ? 10.039 2.004 -2.037 1.00 89.75 94 LYS A N 1
ATOM 723 C CA . LYS A 1 94 ? 10.668 1.666 -3.316 1.00 89.75 94 LYS A CA 1
ATOM 724 C C . LYS A 1 94 ? 12.165 1.935 -3.251 1.00 89.75 94 LYS A C 1
ATOM 726 O O . LYS A 1 94 ? 12.590 2.846 -2.543 1.00 89.75 94 LYS A O 1
ATOM 731 N N . GLY A 1 95 ? 12.951 1.153 -3.986 1.00 87.62 95 GLY A N 1
ATOM 732 C CA . GLY A 1 95 ? 14.384 1.381 -4.133 1.00 87.62 95 GLY A CA 1
ATOM 733 C C . GLY A 1 95 ? 14.664 2.737 -4.781 1.00 87.62 95 GLY A C 1
ATOM 734 O O . GLY A 1 95 ? 14.007 3.116 -5.749 1.00 87.62 95 GLY A O 1
ATOM 735 N N . GLU A 1 96 ? 15.637 3.479 -4.249 1.00 85.00 96 GLU A N 1
ATOM 736 C CA . GLU A 1 96 ? 15.976 4.824 -4.742 1.00 85.00 96 GLU A CA 1
ATOM 737 C C . GLU A 1 96 ? 16.542 4.803 -6.172 1.00 85.00 96 GLU A C 1
ATOM 739 O O . GLU A 1 96 ? 16.327 5.741 -6.937 1.00 85.00 96 GLU A O 1
ATOM 744 N N . GLU A 1 97 ? 17.253 3.732 -6.538 1.00 83.75 97 GLU A N 1
ATOM 745 C CA . GLU A 1 97 ? 17.921 3.611 -7.839 1.00 83.75 97 GLU A CA 1
ATOM 746 C C . GLU A 1 97 ? 17.012 3.040 -8.936 1.00 83.75 97 GLU A C 1
ATOM 748 O O . GLU A 1 97 ? 17.061 3.499 -10.078 1.00 83.75 97 GLU A O 1
ATOM 753 N N . ASP A 1 98 ? 16.192 2.037 -8.613 1.00 86.19 98 ASP A N 1
ATOM 754 C CA . ASP A 1 98 ? 15.382 1.295 -9.586 1.00 86.19 98 ASP A CA 1
ATOM 755 C C . ASP A 1 98 ? 13.886 1.661 -9.555 1.00 86.19 98 ASP A C 1
ATOM 757 O O . ASP A 1 98 ? 13.159 1.361 -10.505 1.00 86.19 98 ASP A O 1
ATOM 761 N N . GLY A 1 99 ? 13.416 2.336 -8.498 1.00 86.81 99 GLY A N 1
ATOM 762 C CA . GLY A 1 99 ? 12.011 2.700 -8.304 1.00 86.81 99 GLY A CA 1
ATOM 763 C C . GLY A 1 99 ? 11.084 1.504 -8.059 1.00 86.81 99 GLY A C 1
ATOM 764 O O . GLY A 1 99 ? 9.856 1.636 -8.187 1.00 86.81 99 GLY A O 1
ATOM 765 N N . LEU A 1 100 ? 11.651 0.339 -7.732 1.00 89.38 100 LEU A N 1
ATOM 766 C CA . LEU A 1 100 ? 10.938 -0.926 -7.592 1.00 89.38 100 LEU A CA 1
ATOM 767 C C . LEU A 1 100 ? 10.629 -1.222 -6.126 1.00 89.38 100 LEU A C 1
ATOM 769 O O . LEU A 1 100 ? 11.402 -0.891 -5.230 1.00 89.38 100 LEU A O 1
ATOM 773 N N . PHE A 1 101 ? 9.496 -1.871 -5.868 1.00 92.25 101 PHE A N 1
ATOM 774 C CA . PHE A 1 101 ? 9.184 -2.381 -4.532 1.00 92.25 101 PHE A CA 1
ATOM 775 C C . PHE A 1 101 ? 9.658 -3.831 -4.387 1.00 92.25 101 PHE A C 1
ATOM 777 O O . PHE A 1 101 ? 9.715 -4.587 -5.360 1.00 92.25 101 PHE A O 1
ATOM 784 N N . THR A 1 102 ? 9.945 -4.236 -3.152 1.00 94.56 102 THR A N 1
ATOM 785 C CA . THR A 1 102 ? 10.247 -5.629 -2.795 1.00 94.56 102 THR A CA 1
ATOM 786 C C . THR A 1 102 ? 9.074 -6.271 -2.061 1.00 94.56 102 THR A C 1
ATOM 788 O O . THR A 1 102 ? 8.217 -5.585 -1.495 1.00 94.56 102 THR A O 1
ATOM 791 N N . LYS A 1 103 ? 9.045 -7.602 -2.006 1.00 95.06 103 LYS A N 1
ATOM 792 C CA . LYS A 1 103 ? 8.092 -8.357 -1.186 1.00 95.06 103 LYS A CA 1
ATOM 793 C C . LYS A 1 103 ? 8.155 -7.960 0.291 1.00 95.06 103 LYS A C 1
ATOM 795 O O . LYS A 1 103 ? 7.118 -7.914 0.948 1.00 95.06 103 LYS A O 1
ATOM 800 N N . GLU A 1 104 ? 9.336 -7.635 0.821 1.00 96.12 104 GLU A N 1
ATOM 801 C CA . GLU A 1 104 ? 9.494 -7.161 2.199 1.00 96.12 104 GLU A CA 1
ATOM 802 C C . GLU A 1 104 ? 8.824 -5.799 2.395 1.00 96.12 104 GLU A C 1
ATOM 804 O O . GLU A 1 104 ? 8.110 -5.615 3.381 1.00 96.12 104 GLU A O 1
ATOM 809 N N . SER A 1 105 ? 8.999 -4.880 1.441 1.00 95.00 105 SER A N 1
ATOM 810 C CA . SER A 1 105 ? 8.346 -3.567 1.449 1.00 95.00 105 SER A CA 1
ATOM 811 C C . SER A 1 105 ? 6.820 -3.695 1.402 1.00 95.00 105 SER A C 1
ATOM 813 O O . SER A 1 105 ? 6.121 -3.134 2.247 1.00 95.00 105 SER A O 1
ATOM 815 N N . VAL A 1 106 ? 6.294 -4.518 0.487 1.00 92.75 106 VAL A N 1
ATOM 816 C CA . VAL A 1 106 ? 4.852 -4.797 0.391 1.00 92.75 106 VAL A CA 1
ATOM 817 C C . VAL A 1 106 ? 4.329 -5.402 1.693 1.00 92.75 106 VAL A C 1
ATOM 819 O O . VAL A 1 106 ? 3.323 -4.938 2.227 1.00 92.75 106 VAL A O 1
ATOM 822 N N . CYS A 1 107 ? 5.021 -6.404 2.242 1.00 92.00 107 CYS A N 1
ATOM 823 C CA . CYS A 1 107 ? 4.635 -7.045 3.497 1.00 92.00 107 CYS A CA 1
ATOM 824 C C . CYS A 1 107 ? 4.612 -6.046 4.659 1.00 92.00 107 CYS A C 1
ATOM 826 O O . CYS A 1 107 ? 3.657 -6.029 5.435 1.00 92.00 107 CYS A O 1
ATOM 828 N N . LYS A 1 108 ? 5.628 -5.184 4.759 1.00 91.94 108 LYS A N 1
ATOM 829 C CA . LYS A 1 108 ? 5.717 -4.136 5.780 1.00 91.94 108 LYS A CA 1
ATOM 830 C C . LYS A 1 108 ? 4.566 -3.140 5.660 1.00 91.94 10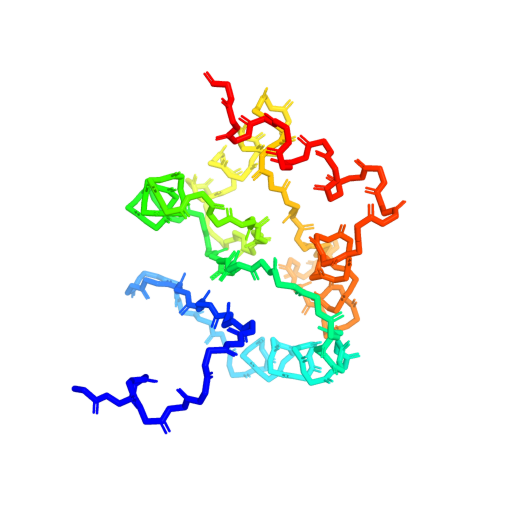8 LYS A C 1
ATOM 832 O O . LYS A 1 108 ? 3.902 -2.883 6.660 1.00 91.94 108 LYS A O 1
ATOM 837 N N . ALA A 1 109 ? 4.308 -2.620 4.460 1.00 91.50 109 ALA A N 1
ATOM 838 C CA . ALA A 1 109 ? 3.240 -1.652 4.218 1.00 91.50 109 ALA A CA 1
ATOM 839 C C . ALA A 1 109 ? 1.865 -2.244 4.537 1.00 91.50 109 ALA A C 1
ATOM 841 O O . ALA A 1 109 ? 1.070 -1.632 5.247 1.00 91.50 109 ALA A O 1
ATOM 842 N N . VAL A 1 110 ? 1.612 -3.476 4.089 1.00 88.75 110 VAL A N 1
ATOM 843 C CA . VAL A 1 110 ? 0.381 -4.191 4.421 1.00 88.75 110 VAL A CA 1
ATOM 844 C C . VAL A 1 110 ? 0.282 -4.387 5.933 1.00 88.75 110 VAL A C 1
ATOM 846 O O . VAL A 1 110 ? -0.713 -3.975 6.515 1.00 88.75 110 VAL A O 1
ATOM 849 N N . LYS A 1 111 ? 1.311 -4.911 6.609 1.00 87.19 111 LYS A N 1
ATOM 850 C CA . LYS A 1 111 ? 1.284 -5.115 8.068 1.00 87.19 111 LYS A CA 1
ATOM 851 C C . LYS A 1 111 ? 1.056 -3.830 8.861 1.00 87.19 111 LYS A C 1
ATOM 853 O O . LYS A 1 111 ? 0.258 -3.858 9.788 1.00 87.19 111 LYS A O 1
ATOM 858 N N . ALA A 1 112 ? 1.680 -2.718 8.477 1.00 87.75 112 ALA A N 1
ATOM 859 C CA . ALA A 1 112 ? 1.485 -1.424 9.135 1.00 87.75 112 ALA A CA 1
ATOM 860 C C . ALA A 1 112 ? 0.016 -0.973 9.114 1.00 87.75 112 ALA A C 1
ATOM 862 O O . ALA A 1 112 ? -0.465 -0.349 10.051 1.00 87.75 112 ALA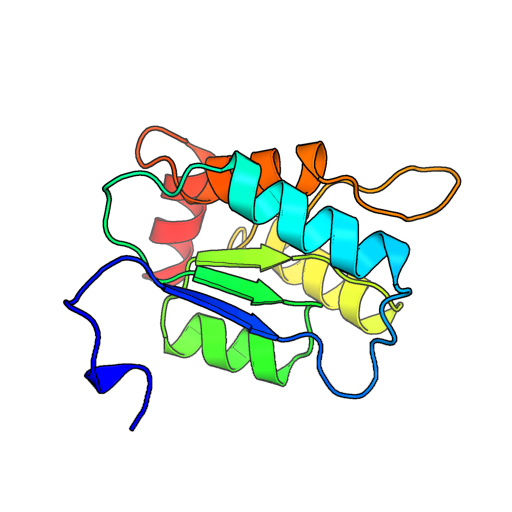 A O 1
ATOM 863 N N . VAL A 1 113 ? -0.696 -1.332 8.049 1.00 82.88 113 VAL A N 1
ATOM 864 C CA . VAL A 1 113 ? -2.116 -1.042 7.862 1.00 82.88 113 VAL A CA 1
ATOM 865 C C . VAL A 1 113 ? -3.020 -2.130 8.471 1.00 82.88 113 VAL A C 1
ATOM 867 O O . VAL A 1 113 ? -4.197 -1.899 8.750 1.00 82.88 113 VAL A O 1
ATOM 870 N N . MET A 1 114 ? -2.500 -3.348 8.651 1.00 77.19 114 MET A N 1
ATOM 871 C CA . MET A 1 114 ? -3.234 -4.488 9.209 1.00 77.19 114 MET A CA 1
ATOM 872 C C . MET A 1 114 ? -3.240 -4.537 10.733 1.00 77.19 114 MET A C 1
ATOM 874 O O . MET A 1 114 ? -4.159 -5.132 11.288 1.00 77.19 114 MET A O 1
ATOM 878 N N . ASP A 1 115 ? -2.209 -3.997 11.369 1.00 78.31 115 ASP A N 1
ATOM 879 C CA . ASP A 1 115 ? -1.995 -4.093 12.805 1.00 78.31 115 ASP A CA 1
ATOM 880 C C . ASP A 1 115 ? -2.807 -3.019 13.543 1.00 78.31 115 ASP A C 1
ATOM 882 O O . ASP A 1 115 ? -2.542 -1.825 13.412 1.00 78.31 115 ASP A O 1
ATOM 886 N N . ASP A 1 116 ? -3.812 -3.443 14.312 1.00 72.06 116 ASP A N 1
ATOM 887 C CA . ASP A 1 116 ? -4.652 -2.541 15.110 1.00 72.06 116 ASP A CA 1
ATOM 888 C C . ASP A 1 116 ? -3.884 -1.898 16.280 1.00 72.06 116 ASP A C 1
ATOM 890 O O . ASP A 1 116 ? -4.301 -0.856 16.791 1.00 72.06 116 ASP A O 1
ATOM 894 N N . GLU A 1 117 ? -2.736 -2.468 16.660 1.00 78.75 117 GLU A N 1
ATOM 895 C CA . GLU A 1 117 ? -1.805 -1.866 17.617 1.00 78.75 117 GLU A CA 1
ATOM 896 C C . GLU A 1 117 ? -0.833 -0.885 16.937 1.00 78.75 117 GLU A C 1
ATOM 898 O O . GLU A 1 117 ? -0.114 -0.148 17.615 1.00 78.75 117 GLU A O 1
ATOM 903 N N . SER A 1 118 ? -0.823 -0.822 15.599 1.00 82.69 118 SER A N 1
ATOM 904 C CA . SER A 1 118 ? -0.038 0.169 14.871 1.00 82.69 118 SER A CA 1
ATOM 905 C C . SER A 1 118 ? -0.678 1.546 14.975 1.00 82.69 118 SER A C 1
ATOM 907 O O . SER A 1 118 ? -1.828 1.759 14.585 1.00 82.69 118 SER A O 1
ATOM 909 N N . GLU A 1 119 ? 0.113 2.521 15.421 1.00 85.94 119 GLU A N 1
ATOM 910 C CA . GLU A 1 119 ? -0.254 3.939 15.383 1.00 85.94 119 GLU A CA 1
ATOM 911 C C . GLU A 1 119 ? -0.687 4.368 13.971 1.00 85.94 119 GLU A C 1
ATOM 913 O O . GLU A 1 119 ? -1.689 5.063 13.819 1.00 85.94 119 GLU A O 1
ATOM 918 N N . ILE A 1 120 ? -0.002 3.866 12.937 1.00 86.12 120 ILE A N 1
ATOM 919 C CA . ILE A 1 120 ? -0.294 4.162 11.529 1.00 86.12 120 ILE A CA 1
ATOM 920 C C . ILE A 1 120 ? -1.660 3.593 11.124 1.00 86.12 120 ILE A C 1
ATOM 922 O O . ILE A 1 120 ? -2.486 4.305 10.553 1.00 86.12 120 ILE A O 1
ATOM 926 N N . GLY A 1 121 ? -1.923 2.320 11.434 1.00 82.94 121 GLY A N 1
ATOM 927 C CA . GLY A 1 121 ? -3.204 1.676 11.128 1.00 82.94 121 GLY A CA 1
ATOM 928 C C . GLY A 1 121 ? -4.385 2.360 11.825 1.00 82.94 121 GLY A C 1
ATOM 929 O O . GLY A 1 121 ? -5.464 2.511 11.240 1.00 82.94 121 GLY A O 1
ATOM 930 N N . ARG A 1 122 ? -4.180 2.839 13.058 1.00 84.75 122 ARG A N 1
ATOM 931 C CA . ARG A 1 122 ? -5.177 3.617 13.803 1.00 84.75 122 ARG A CA 1
ATOM 932 C C . ARG A 1 122 ? -5.413 4.995 13.194 1.00 84.75 122 ARG A C 1
ATOM 934 O O . ARG A 1 122 ? -6.568 5.320 12.934 1.00 84.75 122 ARG A O 1
ATOM 941 N N . GLU A 1 123 ? -4.354 5.749 12.899 1.00 87.88 123 GLU A N 1
ATOM 942 C CA . GLU A 1 123 ? -4.449 7.080 12.282 1.00 87.88 123 GLU A CA 1
ATOM 943 C C . GLU A 1 123 ? -5.203 7.013 10.943 1.00 87.88 123 GLU A C 1
ATOM 945 O O . GLU A 1 123 ? -6.158 7.759 10.721 1.00 87.88 123 GLU A O 1
ATOM 950 N N . ILE A 1 124 ? -4.863 6.048 10.084 1.00 86.31 124 ILE A N 1
ATOM 951 C CA . ILE A 1 124 ? -5.542 5.856 8.793 1.00 86.31 124 ILE A CA 1
ATOM 952 C C . ILE A 1 124 ? -7.011 5.481 8.985 1.00 86.31 124 ILE A C 1
ATOM 954 O O . ILE A 1 124 ? -7.870 5.939 8.229 1.00 86.31 124 ILE A O 1
ATOM 958 N N . THR A 1 125 ? -7.329 4.646 9.977 1.00 81.19 125 THR A N 1
ATOM 959 C CA . THR A 1 125 ? -8.721 4.294 10.296 1.00 81.19 125 THR A CA 1
ATOM 960 C C . THR A 1 125 ? -9.515 5.516 10.755 1.00 81.19 125 THR A C 1
ATOM 962 O O . THR A 1 125 ? -10.627 5.724 10.278 1.00 81.19 125 THR A O 1
ATOM 965 N N . GLU A 1 126 ? -8.955 6.338 11.642 1.00 84.62 126 GLU A N 1
ATOM 966 C CA . GLU A 1 126 ? -9.605 7.548 12.154 1.00 84.62 126 GLU A CA 1
ATOM 967 C C . GLU A 1 126 ? -9.848 8.579 11.041 1.00 84.62 126 GLU A C 1
ATOM 969 O O . GLU A 1 126 ? -10.945 9.128 10.937 1.00 84.62 126 GLU A O 1
ATOM 974 N N . ASN A 1 127 ? -8.881 8.773 10.142 1.00 84.75 127 ASN A N 1
ATOM 975 C CA . ASN A 1 127 ? -8.997 9.737 9.044 1.00 84.75 127 ASN A CA 1
ATOM 976 C C . ASN A 1 127 ? -10.014 9.337 7.963 1.00 84.75 127 ASN A C 1
ATOM 978 O O . ASN A 1 127 ? -10.489 10.200 7.233 1.00 84.75 127 ASN A O 1
ATOM 982 N N . HIS A 1 128 ? -10.397 8.060 7.877 1.00 75.75 128 HIS A N 1
ATOM 983 C CA . HIS A 1 128 ? -11.482 7.597 6.999 1.00 75.75 128 HIS A CA 1
ATOM 984 C C . HIS A 1 128 ? -12.888 7.735 7.609 1.00 75.75 128 HIS A C 1
ATOM 986 O O . HIS A 1 128 ? -13.884 7.480 6.925 1.00 75.75 128 HIS A O 1
ATOM 992 N N . LEU A 1 129 ? -12.993 8.058 8.903 1.00 59.22 129 LEU A N 1
ATOM 993 C CA . LEU A 1 129 ? -14.267 8.166 9.623 1.00 59.22 129 LEU A CA 1
ATOM 994 C C . LEU A 1 129 ? -14.772 9.609 9.772 1.00 59.22 129 LEU A C 1
ATOM 996 O O . LEU A 1 129 ? -15.932 9.781 10.157 1.00 59.22 129 LEU A O 1
ATOM 1000 N N . ASN A 1 130 ? -13.932 10.600 9.460 1.00 50.78 130 ASN A N 1
ATOM 1001 C CA . ASN A 1 130 ? -14.248 12.033 9.478 1.00 50.78 130 ASN A CA 1
ATOM 1002 C C . ASN A 1 130 ? -14.708 12.532 8.104 1.00 50.78 130 ASN A C 1
ATOM 1004 O O . ASN A 1 130 ? -15.568 13.441 8.084 1.00 50.78 130 ASN A O 1
#